Protein AF-A0A6J7L650-F1 (afdb_monomer)

pLDDT: mean 92.61, std 5.31, range [67.44, 98.19]

Sequence (122 aa):
MVFGYRLGMPLARTVGVSGALPRRAFEMAGSAPGTVLVSSPTRPALPTALQAGDLVFFDASTTDGTQIDHTGIYLGSDSSGRARFISSRQTADGPTLGDVGGASVITGTGYWATAFRAVRRL

Foldseek 3Di:
DVVCVVVVADDDCDAPDPSHAYPFQLCNQPGHDADWQFFALWQDDDRPPDDFQKKWWFPQDPPPPSGTGFIWTWHAADPVRFTFTWGADPQVNGIDRDQRVHHRGLDDDIRNVGGTGTIGDD

Secondary structure (DSSP, 8-state):
-HHHHHTTPPEESSTT-TTPEESSHHHHHHHSSSEEEEE-SS-PPPPTT--TT-EEEE---SSS-SS--EEEEEEEE-TT--EEEEEEEGGGTEEE-SSTTS-SBSSSSSHHHHHEEEEEE-

Structure (mmCIF, N/CA/C/O backbone):
data_AF-A0A6J7L650-F1
#
_entry.id   AF-A0A6J7L650-F1
#
loop_
_atom_site.group_PDB
_atom_site.id
_atom_site.type_symbol
_atom_site.label_atom_id
_atom_site.label_alt_id
_atom_site.label_comp_id
_atom_site.label_asym_id
_atom_site.label_entity_id
_atom_site.label_seq_id
_atom_site.pdbx_PDB_ins_code
_atom_site.Cartn_x
_atom_site.Cartn_y
_atom_site.Cartn_z
_atom_site.occupancy
_atom_site.B_iso_or_equiv
_atom_site.auth_seq_id
_atom_site.auth_comp_id
_atom_site.auth_asym_id
_atom_site.auth_atom_id
_atom_site.pdbx_PDB_model_num
ATOM 1 N N . MET A 1 1 ? 9.769 -9.902 -3.104 1.00 67.44 1 MET A N 1
ATOM 2 C CA . MET A 1 1 ? 8.352 -9.660 -3.455 1.00 67.44 1 MET A CA 1
ATOM 3 C C . MET A 1 1 ? 7.768 -10.945 -4.019 1.00 67.44 1 MET A C 1
ATOM 5 O O . MET A 1 1 ? 8.241 -11.399 -5.052 1.00 67.44 1 MET A O 1
ATOM 9 N N . VAL A 1 2 ? 6.798 -11.555 -3.329 1.00 72.44 2 VAL A N 1
ATOM 10 C CA . VAL A 1 2 ? 6.228 -12.864 -3.713 1.00 72.44 2 VAL A CA 1
ATOM 11 C C . VAL A 1 2 ? 5.377 -12.766 -4.984 1.00 72.44 2 VAL A C 1
ATOM 13 O O . VAL A 1 2 ? 5.503 -13.620 -5.855 1.00 72.44 2 VAL A O 1
ATOM 16 N N . PHE A 1 3 ? 4.571 -11.708 -5.132 1.00 70.56 3 PHE A N 1
ATOM 17 C CA . PHE A 1 3 ? 3.716 -11.520 -6.312 1.00 70.56 3 PHE A CA 1
ATOM 18 C C . PHE A 1 3 ? 4.516 -11.345 -7.603 1.00 70.56 3 PHE A C 1
ATOM 20 O O . PHE A 1 3 ? 4.213 -12.007 -8.586 1.00 70.56 3 PHE A O 1
ATOM 27 N N . GLY A 1 4 ? 5.601 -10.565 -7.579 1.00 77.12 4 GLY A N 1
ATOM 28 C CA . GLY A 1 4 ? 6.497 -10.456 -8.732 1.00 77.12 4 GLY A CA 1
ATOM 29 C C . GLY A 1 4 ? 7.054 -11.799 -9.190 1.00 77.12 4 GLY A C 1
ATOM 30 O O . GLY A 1 4 ? 6.936 -12.154 -10.356 1.00 77.12 4 GLY A O 1
ATOM 31 N N . TYR A 1 5 ? 7.558 -12.591 -8.242 1.00 82.69 5 TYR A N 1
ATOM 32 C CA . TYR A 1 5 ? 8.059 -13.935 -8.522 1.00 82.69 5 TYR A CA 1
ATOM 33 C C . TYR A 1 5 ? 6.974 -14.857 -9.103 1.00 82.69 5 TYR A C 1
ATOM 35 O O . TYR A 1 5 ? 7.218 -15.551 -10.086 1.00 82.69 5 TYR A O 1
ATOM 43 N N . ARG A 1 6 ? 5.760 -14.836 -8.535 1.00 85.25 6 ARG A N 1
ATOM 44 C CA . ARG A 1 6 ? 4.620 -15.637 -9.018 1.00 85.25 6 ARG A CA 1
ATOM 45 C C . ARG A 1 6 ? 4.128 -15.214 -10.406 1.00 85.25 6 ARG A C 1
ATOM 47 O O . ARG A 1 6 ? 3.616 -16.062 -11.124 1.00 85.25 6 ARG A O 1
ATOM 54 N N . LEU A 1 7 ? 4.306 -13.947 -10.776 1.00 85.62 7 LEU A N 1
ATOM 55 C CA . LEU A 1 7 ? 3.963 -13.393 -12.090 1.00 85.62 7 LEU A CA 1
ATOM 56 C C . LEU A 1 7 ? 5.113 -13.499 -13.111 1.00 85.62 7 LEU A C 1
ATOM 58 O O . LEU A 1 7 ? 5.001 -12.968 -14.210 1.00 85.62 7 LEU A O 1
ATOM 62 N N . GLY A 1 8 ? 6.230 -14.153 -12.766 1.00 89.88 8 GLY A N 1
ATOM 63 C CA . GLY A 1 8 ? 7.390 -14.275 -13.657 1.00 89.88 8 GLY A CA 1
ATOM 64 C C . GLY A 1 8 ? 8.161 -12.967 -13.868 1.00 89.88 8 GLY A C 1
ATOM 65 O O . GLY A 1 8 ? 8.981 -12.881 -14.778 1.00 89.88 8 GLY A O 1
ATOM 66 N N . MET A 1 9 ? 7.926 -11.953 -13.030 1.00 90.12 9 MET A N 1
ATOM 67 C CA . MET A 1 9 ? 8.621 -10.672 -13.105 1.00 90.12 9 MET A CA 1
ATOM 68 C C . MET A 1 9 ? 9.948 -10.732 -12.336 1.00 90.12 9 MET A C 1
ATOM 70 O O . MET A 1 9 ? 9.938 -10.904 -11.107 1.00 90.12 9 MET A O 1
ATOM 74 N N . PRO A 1 10 ? 11.102 -10.567 -13.007 1.00 92.56 10 PRO A N 1
ATOM 75 C CA . PRO A 1 10 ? 12.386 -10.473 -12.324 1.00 92.56 10 PRO A CA 1
ATOM 76 C C . PRO A 1 10 ? 12.443 -9.234 -11.422 1.00 92.56 10 PRO A C 1
ATOM 78 O O . PRO A 1 10 ? 11.715 -8.263 -11.612 1.00 92.56 10 PRO A O 1
ATOM 81 N N . LEU A 1 11 ? 13.335 -9.246 -10.430 1.00 91.81 11 LEU A N 1
ATOM 82 C CA . LEU A 1 11 ? 13.618 -8.059 -9.620 1.00 91.81 11 LEU A CA 1
ATOM 83 C C . LEU A 1 11 ? 14.806 -7.299 -10.205 1.00 91.81 11 LEU A C 1
ATOM 85 O O . LEU A 1 11 ? 15.836 -7.903 -10.500 1.00 91.81 11 LEU A O 1
ATOM 89 N N . ALA A 1 12 ? 14.699 -5.976 -10.281 1.00 92.56 12 ALA A N 1
ATOM 90 C CA . ALA A 1 12 ? 15.771 -5.098 -10.730 1.00 92.56 12 ALA A CA 1
ATOM 91 C C . ALA A 1 12 ? 16.143 -4.075 -9.651 1.00 92.56 12 ALA A C 1
ATOM 93 O O . ALA A 1 12 ? 15.288 -3.511 -8.967 1.00 92.56 12 ALA A O 1
ATOM 94 N N . ARG A 1 13 ? 17.448 -3.826 -9.493 1.00 89.06 13 ARG A N 1
ATOM 95 C CA . ARG A 1 13 ? 17.963 -2.771 -8.602 1.00 89.06 13 ARG A CA 1
ATOM 96 C C . ARG A 1 13 ? 17.774 -1.371 -9.198 1.00 89.06 13 ARG A C 1
ATOM 98 O O . ARG A 1 13 ? 17.733 -0.403 -8.449 1.00 89.06 13 ARG A O 1
ATOM 105 N N . THR A 1 14 ? 17.694 -1.280 -10.520 1.00 87.56 14 THR A N 1
ATOM 106 C CA . THR A 1 14 ? 17.525 -0.042 -11.283 1.00 87.56 14 THR A CA 1
ATOM 107 C C . THR A 1 14 ? 16.167 -0.039 -11.976 1.00 87.56 14 THR A C 1
ATOM 109 O O . THR A 1 14 ? 15.696 -1.082 -12.431 1.00 87.56 14 THR A O 1
ATOM 112 N N . VAL A 1 15 ? 15.548 1.135 -12.084 1.00 91.00 15 VAL A N 1
ATOM 113 C CA . VAL A 1 15 ? 14.339 1.335 -12.898 1.00 91.00 15 VAL A CA 1
ATOM 114 C C . VAL A 1 15 ? 14.622 1.145 -14.392 1.00 91.00 15 VAL A C 1
ATOM 116 O O . VAL A 1 15 ? 15.765 1.248 -14.834 1.00 91.00 15 VAL A O 1
ATOM 119 N N . GLY A 1 16 ? 13.574 0.875 -15.174 1.00 87.12 16 GLY A N 1
ATOM 120 C CA . GLY A 1 16 ? 13.650 0.801 -16.640 1.00 87.12 16 GLY A CA 1
ATOM 121 C C . GLY A 1 16 ? 14.083 -0.552 -17.210 1.00 87.12 16 GLY A C 1
ATOM 122 O O . GLY A 1 16 ? 14.145 -0.706 -18.427 1.00 87.12 16 GLY A O 1
ATOM 123 N N . VAL A 1 17 ? 14.345 -1.554 -16.366 1.00 90.94 17 VAL A N 1
ATOM 124 C CA . VAL A 1 17 ? 14.573 -2.927 -16.835 1.00 90.94 17 VAL A CA 1
ATOM 125 C C . VAL A 1 17 ? 13.233 -3.527 -17.266 1.00 90.94 17 VAL A C 1
ATOM 127 O O . VAL A 1 17 ? 12.317 -3.665 -16.455 1.00 90.94 17 VAL A O 1
ATOM 130 N N . SER A 1 18 ? 13.117 -3.863 -18.553 1.00 89.00 18 SER A N 1
ATOM 131 C CA . SER A 1 18 ? 11.873 -4.358 -19.152 1.00 89.00 18 SER A CA 1
ATOM 132 C C . SER A 1 18 ? 11.322 -5.578 -18.408 1.00 89.00 18 SER A C 1
ATOM 134 O O . SER A 1 18 ? 12.050 -6.535 -18.143 1.00 89.00 18 SER A O 1
ATOM 136 N N . GLY A 1 19 ? 10.037 -5.522 -18.046 1.00 88.06 19 GLY A N 1
ATOM 137 C CA . GLY A 1 19 ? 9.332 -6.588 -17.327 1.00 88.06 19 GLY A CA 1
ATOM 138 C C . GLY A 1 19 ? 9.768 -6.804 -15.873 1.00 88.06 19 GLY A C 1
ATOM 139 O O . GLY A 1 19 ? 9.222 -7.683 -15.210 1.00 88.06 19 GLY A O 1
ATOM 140 N N . ALA A 1 20 ? 10.724 -6.026 -15.355 1.00 92.62 20 ALA A N 1
ATOM 141 C CA . ALA A 1 20 ? 11.243 -6.201 -14.007 1.00 92.62 20 ALA A CA 1
ATOM 142 C C . ALA A 1 20 ? 10.574 -5.272 -12.991 1.00 92.62 20 ALA A C 1
ATOM 144 O O . ALA A 1 20 ? 10.277 -4.108 -13.259 1.00 92.62 20 ALA A O 1
ATOM 145 N N . LEU A 1 21 ? 10.415 -5.779 -11.775 1.00 93.31 21 LEU A N 1
ATOM 146 C CA . LEU A 1 21 ? 9.965 -5.019 -10.620 1.00 93.31 21 LEU A CA 1
ATOM 147 C C . LEU A 1 21 ? 11.148 -4.318 -9.941 1.00 93.31 21 LEU A C 1
ATOM 149 O O . LEU A 1 21 ? 12.100 -4.995 -9.527 1.00 93.31 21 LEU A O 1
ATOM 153 N N . PRO A 1 22 ? 11.087 -2.988 -9.750 1.00 94.12 22 PRO A N 1
ATOM 154 C CA . PRO A 1 22 ? 12.028 -2.287 -8.889 1.00 94.12 22 PRO A CA 1
ATOM 155 C C . PRO A 1 22 ? 11.998 -2.825 -7.454 1.00 94.12 22 PRO A C 1
ATOM 157 O O . PRO A 1 22 ? 10.995 -3.372 -6.996 1.00 94.12 22 PRO A O 1
ATOM 160 N N . ARG A 1 23 ? 13.099 -2.661 -6.714 1.00 92.06 23 ARG A N 1
ATOM 161 C CA . ARG A 1 23 ? 13.195 -3.152 -5.326 1.00 92.06 23 ARG A CA 1
ATOM 162 C C . ARG A 1 23 ? 12.733 -2.155 -4.263 1.00 92.06 23 ARG A C 1
ATOM 164 O O . ARG A 1 23 ? 12.503 -2.577 -3.133 1.00 92.06 23 ARG A O 1
ATOM 171 N N . ARG A 1 24 ? 12.639 -0.863 -4.588 1.00 93.31 24 ARG A N 1
ATOM 172 C CA . ARG A 1 24 ? 12.315 0.216 -3.637 1.00 93.31 24 ARG A CA 1
ATOM 173 C C . ARG A 1 24 ? 10.862 0.661 -3.790 1.00 93.31 24 ARG A C 1
ATOM 175 O O . ARG A 1 24 ? 10.357 0.693 -4.908 1.00 93.31 24 ARG A O 1
ATOM 182 N N . ALA A 1 25 ? 10.198 1.008 -2.686 1.00 94.75 25 ALA A N 1
ATOM 183 C CA . ALA A 1 25 ? 8.766 1.322 -2.676 1.00 94.75 25 ALA A CA 1
ATOM 184 C C . ALA A 1 25 ? 8.405 2.492 -3.606 1.00 94.75 25 ALA A C 1
ATOM 186 O O . ALA A 1 25 ? 7.543 2.329 -4.469 1.00 94.75 25 ALA A O 1
ATOM 187 N N . PHE A 1 26 ? 9.119 3.619 -3.519 1.00 95.12 26 PHE A N 1
ATOM 188 C CA . PHE A 1 26 ? 8.907 4.752 -4.425 1.00 95.12 26 PHE A CA 1
ATOM 189 C C . PHE A 1 26 ? 9.153 4.409 -5.903 1.00 95.12 26 PHE A C 1
ATOM 191 O O . PHE A 1 26 ? 8.418 4.875 -6.772 1.00 95.12 26 PHE A O 1
ATOM 198 N N . GLU A 1 27 ? 10.143 3.564 -6.212 1.00 95.81 27 GLU A N 1
ATOM 199 C CA . GLU A 1 27 ? 10.398 3.133 -7.592 1.00 95.81 27 GLU A CA 1
ATOM 200 C C . GLU A 1 27 ? 9.325 2.174 -8.100 1.00 95.81 27 GLU A C 1
ATOM 202 O O . GLU A 1 27 ? 8.956 2.235 -9.268 1.00 95.81 27 GLU A O 1
ATOM 207 N N . MET A 1 28 ? 8.806 1.295 -7.240 1.00 95.06 28 MET A N 1
ATOM 208 C CA . MET A 1 28 ? 7.682 0.431 -7.593 1.00 95.06 28 MET A CA 1
ATOM 209 C C . MET A 1 28 ? 6.430 1.262 -7.883 1.00 95.06 28 MET A C 1
ATOM 211 O O . MET A 1 28 ? 5.759 1.017 -8.883 1.00 95.06 28 MET A O 1
ATOM 215 N N . ALA A 1 29 ? 6.149 2.272 -7.056 1.00 95.94 29 ALA A N 1
ATOM 216 C CA . ALA A 1 29 ? 5.027 3.179 -7.270 1.00 95.94 29 ALA A CA 1
ATOM 217 C C . ALA A 1 29 ? 5.150 3.929 -8.611 1.00 95.94 29 ALA A C 1
ATOM 219 O O . ALA A 1 29 ? 4.195 3.950 -9.392 1.00 95.94 29 ALA A O 1
ATOM 220 N N . GLY A 1 30 ? 6.329 4.492 -8.902 1.00 94.50 30 GLY A N 1
ATOM 221 C CA . GLY A 1 30 ? 6.559 5.322 -10.089 1.00 94.50 30 GLY A CA 1
ATOM 222 C C . GLY A 1 30 ? 6.789 4.552 -11.393 1.00 94.50 30 GLY A C 1
ATOM 223 O O . GLY A 1 30 ? 6.309 4.974 -12.441 1.00 94.50 30 GLY A O 1
ATOM 224 N N . SER A 1 31 ? 7.483 3.412 -11.342 1.00 94.31 31 SER A N 1
ATOM 225 C CA . SER A 1 31 ? 8.141 2.843 -12.531 1.00 94.31 31 SER A CA 1
ATOM 226 C C . SER A 1 31 ? 7.987 1.332 -12.707 1.00 94.31 31 SER A C 1
ATOM 228 O O . SER A 1 31 ? 8.584 0.781 -13.631 1.00 94.31 31 SER A O 1
ATOM 230 N N . ALA A 1 32 ? 7.232 0.629 -11.855 1.00 93.19 32 ALA A N 1
ATOM 231 C CA . ALA A 1 32 ? 6.982 -0.800 -12.074 1.00 93.19 32 ALA A CA 1
ATOM 232 C C . ALA A 1 32 ? 6.200 -1.069 -13.390 1.00 93.19 32 ALA A C 1
ATOM 234 O O . ALA A 1 32 ? 5.664 -0.148 -14.015 1.00 93.19 32 ALA A O 1
ATOM 235 N N . PRO A 1 33 ? 6.066 -2.330 -13.823 1.00 92.62 33 PRO A N 1
ATOM 236 C CA . PRO A 1 33 ? 5.076 -2.739 -14.824 1.00 92.62 33 PRO A CA 1
ATOM 237 C C . PRO A 1 33 ? 3.642 -2.697 -14.276 1.00 92.62 33 PRO A C 1
ATOM 239 O O . PRO A 1 33 ? 3.445 -2.774 -13.062 1.00 92.62 33 PRO A O 1
ATOM 242 N N . GLY A 1 34 ? 2.651 -2.535 -15.155 1.00 92.62 34 GLY A N 1
ATOM 243 C CA . GLY A 1 34 ? 1.228 -2.522 -14.793 1.00 92.62 34 GLY A CA 1
ATOM 244 C C . GLY A 1 34 ? 0.578 -1.131 -14.819 1.00 92.62 34 GLY A C 1
ATOM 245 O O . GLY A 1 34 ? 1.062 -0.221 -15.490 1.00 92.62 34 GLY A O 1
ATOM 246 N N . THR A 1 35 ? -0.548 -0.964 -14.121 1.00 95.38 35 THR A N 1
ATOM 247 C CA . THR A 1 35 ? -1.399 0.242 -14.159 1.00 95.38 35 THR A CA 1
ATOM 248 C C . THR A 1 35 ? -1.446 0.953 -12.810 1.00 95.38 35 THR A C 1
ATOM 250 O O . THR A 1 35 ? -1.694 0.335 -11.776 1.00 95.38 35 THR A O 1
ATOM 253 N N . VAL A 1 36 ? -1.257 2.274 -12.816 1.00 97.31 36 VAL A N 1
ATOM 254 C CA . VAL A 1 36 ? -1.485 3.131 -11.642 1.00 97.31 36 VAL A CA 1
ATOM 255 C C . VAL A 1 36 ? -2.984 3.411 -11.523 1.00 97.31 36 VAL A C 1
ATOM 257 O O . VAL A 1 36 ? -3.574 3.969 -12.442 1.00 97.31 36 VAL A O 1
ATOM 260 N N . LEU A 1 37 ? -3.599 3.030 -10.399 1.00 97.56 37 LEU A N 1
ATOM 261 C CA . LEU A 1 37 ? -5.026 3.285 -10.146 1.00 97.56 37 LEU A CA 1
ATOM 262 C C . LEU A 1 37 ? -5.251 4.634 -9.460 1.00 97.56 37 LEU A C 1
ATOM 264 O O . LEU A 1 37 ? -6.246 5.304 -9.716 1.00 97.56 37 LEU A O 1
ATOM 268 N N . VAL A 1 38 ? -4.325 5.031 -8.584 1.00 97.38 38 VAL A N 1
ATOM 269 C CA . VAL A 1 38 ? -4.285 6.365 -7.978 1.00 97.38 38 VAL A CA 1
ATOM 270 C C . VAL A 1 38 ? -2.871 6.678 -7.503 1.00 97.38 38 VAL A C 1
ATOM 272 O O . VAL A 1 38 ? -2.140 5.778 -7.092 1.00 97.38 38 VAL A O 1
ATOM 275 N N . SER A 1 39 ? -2.481 7.948 -7.548 1.00 96.94 39 SER A N 1
ATOM 276 C CA . SER A 1 39 ? -1.230 8.447 -6.979 1.00 96.94 39 SER A CA 1
ATOM 277 C C . SER A 1 39 ? -1.411 9.911 -6.596 1.00 96.94 39 SER A C 1
ATOM 279 O O . SER A 1 39 ? -1.964 10.687 -7.374 1.00 96.94 39 SER A O 1
ATOM 281 N N . SER A 1 40 ? -1.006 10.276 -5.384 1.00 95.56 40 SER A N 1
ATOM 282 C CA . SER A 1 40 ? -1.153 11.631 -4.860 1.00 95.56 40 SER A CA 1
ATOM 283 C C . SER A 1 40 ? -0.094 11.908 -3.786 1.00 95.56 40 SER A C 1
ATOM 285 O O . SER A 1 40 ? 0.251 10.995 -3.031 1.00 95.56 40 SER A O 1
ATOM 287 N N . PRO A 1 41 ? 0.421 13.151 -3.684 1.00 91.81 41 PRO A N 1
ATOM 288 C CA . PRO A 1 41 ? 1.349 13.545 -2.619 1.00 91.81 41 PRO A CA 1
ATOM 289 C C . PRO A 1 41 ? 0.682 13.579 -1.236 1.00 91.81 41 PRO A C 1
ATOM 291 O O . PRO A 1 41 ? 1.355 13.486 -0.217 1.00 91.81 41 PRO A O 1
ATOM 294 N N . THR A 1 42 ? -0.644 13.698 -1.186 1.00 93.06 42 THR A N 1
ATOM 295 C CA . THR A 1 42 ? -1.457 13.580 0.031 1.00 93.06 42 THR A CA 1
ATOM 296 C C . THR A 1 42 ? -2.365 12.360 -0.066 1.00 93.06 42 THR A C 1
ATOM 298 O O . THR A 1 42 ? -2.465 11.745 -1.128 1.00 93.06 42 THR A O 1
ATOM 301 N N . ARG A 1 43 ? -3.062 12.005 1.020 1.00 94.81 43 ARG A N 1
ATOM 302 C CA . ARG A 1 43 ? -3.995 10.873 1.015 1.00 94.81 43 ARG A CA 1
ATOM 303 C C . ARG A 1 43 ? -5.069 11.021 -0.077 1.00 94.81 43 ARG A C 1
ATOM 305 O O . ARG A 1 43 ? -5.927 11.896 0.065 1.00 94.81 43 ARG A O 1
ATOM 312 N N . PRO A 1 44 ? -5.085 10.154 -1.108 1.00 95.69 44 PRO A N 1
ATOM 313 C CA . PRO A 1 44 ? -6.118 10.209 -2.130 1.00 95.69 44 PRO A CA 1
ATOM 314 C C . PRO A 1 44 ? -7.431 9.579 -1.650 1.00 95.69 44 PRO A C 1
ATOM 316 O O . PRO A 1 44 ? -7.469 8.823 -0.674 1.00 95.69 44 PRO A O 1
ATOM 319 N N . ALA A 1 45 ? -8.513 9.845 -2.384 1.00 94.19 45 ALA A N 1
ATOM 320 C CA . ALA A 1 45 ? -9.720 9.033 -2.292 1.00 94.19 45 ALA A CA 1
ATOM 321 C C . ALA A 1 45 ? -9.430 7.588 -2.733 1.00 94.19 45 ALA A C 1
ATOM 323 O O . ALA A 1 45 ? -8.562 7.333 -3.572 1.00 94.19 45 ALA A O 1
ATOM 324 N N . LEU A 1 46 ? -10.174 6.638 -2.170 1.00 92.25 46 LEU A N 1
ATOM 325 C CA . LEU A 1 46 ? -10.047 5.234 -2.538 1.00 92.25 46 LEU A CA 1
ATOM 326 C C . LEU A 1 46 ? -10.575 4.984 -3.957 1.00 92.25 46 LEU A C 1
ATOM 328 O O . LEU A 1 46 ? -11.709 5.371 -4.246 1.00 92.25 46 LEU A O 1
ATOM 332 N N . PRO A 1 47 ? -9.802 4.310 -4.830 1.00 92.44 47 PRO A N 1
ATOM 333 C CA . PRO A 1 47 ? -10.289 3.908 -6.142 1.00 92.44 47 PRO A CA 1
ATOM 334 C C . PRO A 1 47 ? -11.459 2.936 -6.005 1.00 92.44 47 PRO A C 1
ATOM 336 O O . PRO A 1 47 ? -11.383 1.968 -5.251 1.00 92.44 47 PRO A O 1
ATOM 339 N N . THR A 1 48 ? -12.512 3.132 -6.795 1.00 90.50 48 THR A N 1
ATOM 340 C CA . THR A 1 48 ? -13.652 2.200 -6.847 1.00 90.50 48 THR A CA 1
ATOM 341 C C . THR A 1 48 ? -13.280 0.848 -7.462 1.00 90.50 48 THR A C 1
ATOM 343 O O . THR A 1 48 ? -13.952 -0.147 -7.215 1.00 90.50 48 THR A O 1
ATOM 346 N N . ALA A 1 49 ? -12.195 0.796 -8.239 1.00 92.56 49 ALA A N 1
ATOM 347 C CA . ALA A 1 49 ? -11.718 -0.390 -8.948 1.00 92.56 49 ALA A CA 1
ATOM 348 C C . ALA A 1 49 ? -10.659 -1.206 -8.177 1.00 92.56 49 ALA A C 1
ATOM 350 O O . ALA A 1 49 ? -9.941 -1.997 -8.794 1.00 92.56 49 ALA A O 1
ATOM 351 N N . LEU A 1 50 ? -10.514 -0.995 -6.864 1.00 95.94 50 LEU A N 1
ATOM 352 C CA . LEU A 1 50 ? -9.518 -1.684 -6.041 1.00 95.94 50 LEU A CA 1
ATOM 353 C C . LEU A 1 50 ? -9.805 -3.198 -5.963 1.00 95.94 50 LEU A C 1
ATOM 355 O O . LEU A 1 50 ? -10.940 -3.606 -5.726 1.00 95.94 50 LEU A O 1
ATOM 359 N N . GLN A 1 51 ? -8.783 -4.033 -6.155 1.00 95.94 51 GLN A N 1
ATOM 360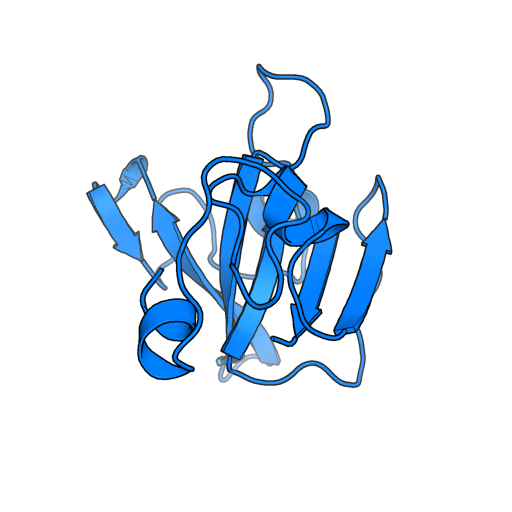 C CA . GLN A 1 51 ? -8.886 -5.497 -6.161 1.00 95.94 51 GLN A CA 1
ATOM 361 C C . GLN A 1 51 ? -7.818 -6.132 -5.278 1.00 95.94 51 GLN A C 1
ATOM 363 O O . GLN A 1 51 ? -6.693 -5.638 -5.187 1.00 95.94 51 GLN A O 1
ATOM 368 N N . ALA A 1 52 ? -8.162 -7.249 -4.632 1.00 95.94 52 ALA A N 1
ATOM 369 C CA . ALA A 1 52 ? -7.196 -8.018 -3.858 1.00 95.94 52 ALA A CA 1
ATOM 370 C C . ALA A 1 52 ? -5.980 -8.379 -4.730 1.00 95.94 52 ALA A C 1
ATOM 372 O O . ALA A 1 52 ? -6.136 -8.853 -5.854 1.00 95.94 52 ALA A O 1
ATOM 373 N N . GLY A 1 53 ? -4.776 -8.139 -4.211 1.00 94.94 53 GLY A N 1
ATOM 374 C CA . GLY A 1 53 ? -3.525 -8.258 -4.966 1.00 94.94 53 GLY A CA 1
ATOM 375 C C . GLY A 1 53 ? -2.947 -6.926 -5.450 1.00 94.94 53 GLY A C 1
ATOM 376 O O . GLY A 1 53 ? -1.752 -6.876 -5.741 1.00 94.94 53 GLY A O 1
ATOM 377 N N . ASP A 1 54 ? -3.734 -5.843 -5.470 1.00 96.75 54 ASP A N 1
ATOM 378 C CA . ASP 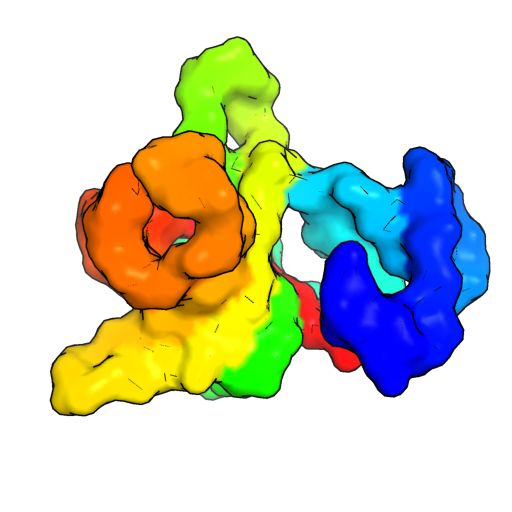A 1 54 ? -3.216 -4.510 -5.784 1.00 96.75 54 ASP A CA 1
ATOM 379 C C . ASP A 1 54 ? -2.139 -4.094 -4.777 1.00 96.75 54 ASP A C 1
ATOM 381 O O . ASP A 1 54 ? -2.286 -4.268 -3.561 1.00 96.75 54 ASP A O 1
ATOM 385 N N . LEU A 1 55 ? -1.056 -3.507 -5.282 1.00 96.94 55 LEU A N 1
ATOM 386 C CA . LEU A 1 55 ? -0.037 -2.909 -4.437 1.00 96.94 55 LEU A CA 1
ATOM 387 C C . LEU A 1 55 ? -0.536 -1.567 -3.913 1.00 96.94 55 LEU A C 1
ATOM 389 O O . LEU A 1 55 ? -0.995 -0.720 -4.679 1.00 96.94 55 LEU A O 1
ATOM 393 N N . VAL A 1 56 ? -0.390 -1.365 -2.609 1.00 97.88 56 VAL A N 1
ATOM 394 C CA . VAL A 1 56 ? -0.657 -0.100 -1.919 1.00 97.88 56 VAL A CA 1
ATOM 395 C C . VAL A 1 56 ? 0.658 0.493 -1.431 1.00 97.88 56 VAL A C 1
ATOM 397 O O . VAL A 1 56 ? 1.569 -0.240 -1.033 1.00 97.88 56 VAL A O 1
ATOM 400 N N . PHE A 1 57 ? 0.767 1.816 -1.476 1.00 98.00 57 PHE A N 1
ATOM 401 C CA . PHE A 1 57 ? 2.000 2.537 -1.174 1.00 98.00 57 PHE A CA 1
ATOM 402 C C . PHE A 1 57 ? 1.769 3.629 -0.145 1.00 98.00 57 PHE A C 1
ATOM 404 O O . PHE A 1 57 ? 0.735 4.311 -0.169 1.00 98.00 57 PHE A O 1
ATOM 411 N N . PHE A 1 58 ? 2.758 3.795 0.729 1.00 97.81 58 PHE A N 1
ATOM 412 C CA . PHE A 1 58 ? 2.688 4.696 1.863 1.00 97.81 58 PHE A CA 1
ATOM 413 C C . PHE A 1 58 ? 3.968 5.512 2.004 1.00 97.81 58 PHE A C 1
ATOM 415 O O . PHE A 1 58 ? 5.063 5.032 1.720 1.00 97.81 58 PHE A O 1
ATOM 422 N N . ASP A 1 59 ? 3.771 6.734 2.465 1.00 96.88 59 ASP A N 1
ATOM 423 C CA . ASP A 1 59 ? 4.767 7.642 3.023 1.00 96.88 59 ASP A CA 1
ATOM 424 C C . ASP A 1 59 ? 4.530 7.602 4.537 1.00 96.88 59 ASP A C 1
ATOM 426 O O . ASP A 1 59 ? 3.626 8.264 5.060 1.00 96.88 59 ASP A O 1
ATOM 430 N N . ALA A 1 60 ? 5.165 6.620 5.177 1.00 93.12 60 ALA A N 1
ATOM 431 C CA . ALA A 1 60 ? 4.878 6.182 6.540 1.00 93.12 60 ALA A CA 1
ATOM 432 C C . ALA A 1 60 ? 5.969 6.632 7.516 1.00 93.12 60 ALA A C 1
ATOM 434 O O . ALA A 1 60 ? 5.692 6.878 8.695 1.00 93.12 60 ALA A O 1
ATOM 435 N N . SER A 1 61 ? 7.201 6.758 7.044 1.00 89.19 61 SER A N 1
ATOM 436 C CA . SER A 1 61 ? 8.281 7.339 7.813 1.00 89.19 61 SER A CA 1
ATOM 437 C C . SER A 1 61 ? 8.086 8.851 7.939 1.00 89.19 61 SER A C 1
ATOM 439 O O . SER A 1 61 ? 7.596 9.534 7.049 1.00 89.19 61 SER A O 1
ATOM 441 N N . THR A 1 62 ? 8.436 9.389 9.105 1.00 82.88 62 THR A N 1
ATOM 442 C CA . THR A 1 62 ? 8.429 10.836 9.359 1.00 82.88 62 THR A CA 1
ATOM 443 C C . THR A 1 62 ? 9.836 11.429 9.340 1.00 82.88 62 THR A C 1
ATOM 445 O O . THR A 1 62 ? 10.002 12.621 9.600 1.00 82.88 62 THR A O 1
ATOM 448 N N . THR A 1 63 ? 10.863 10.614 9.071 1.00 84.56 63 THR A N 1
ATOM 449 C CA . THR A 1 63 ? 12.279 10.985 9.224 1.00 84.56 63 THR A CA 1
ATOM 450 C C . THR A 1 63 ? 13.049 11.078 7.905 1.00 84.56 63 THR A C 1
ATOM 452 O O . THR A 1 63 ? 14.193 11.527 7.911 1.00 84.56 63 THR A O 1
ATOM 455 N N . ASP A 1 64 ? 12.443 10.708 6.777 1.00 82.94 64 AS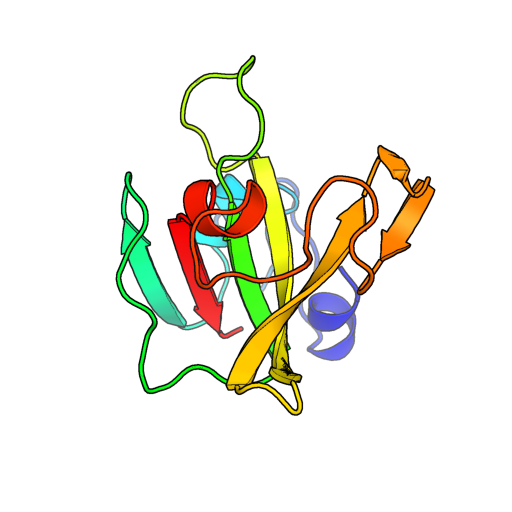P A N 1
ATOM 456 C CA . AS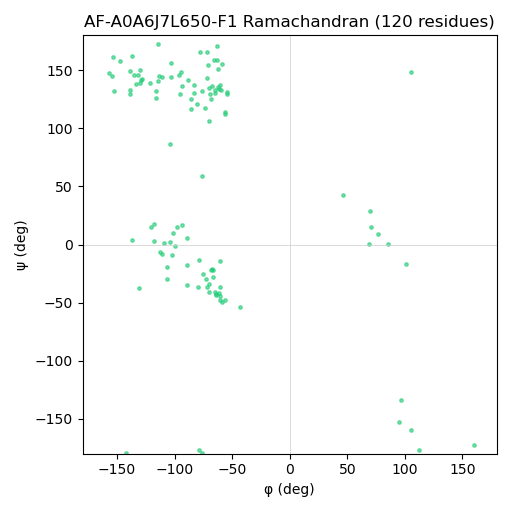P A 1 64 ? 13.051 10.658 5.435 1.00 82.94 64 ASP A CA 1
ATOM 457 C C . ASP A 1 64 ? 12.339 11.557 4.405 1.00 82.94 64 ASP A C 1
ATOM 459 O O . ASP A 1 64 ? 12.600 11.481 3.202 1.00 82.94 64 ASP A O 1
ATOM 463 N N . GLY A 1 65 ? 11.499 12.481 4.880 1.00 86.44 65 GLY A N 1
ATOM 464 C CA . GLY A 1 65 ? 10.810 13.464 4.049 1.00 86.44 65 GLY A CA 1
ATOM 465 C C . GLY A 1 65 ? 9.395 13.023 3.690 1.00 86.44 65 GLY A C 1
ATOM 466 O O . GLY A 1 65 ? 8.634 12.657 4.572 1.00 86.44 65 GLY A O 1
ATOM 467 N N . THR A 1 66 ? 9.025 13.160 2.415 1.00 86.69 66 THR A N 1
ATOM 468 C CA . THR A 1 66 ? 7.682 12.832 1.887 1.00 86.69 66 THR A CA 1
ATOM 469 C C . THR A 1 66 ? 7.725 11.714 0.841 1.00 86.69 66 THR A C 1
ATOM 471 O O . THR A 1 66 ? 6.839 11.586 -0.013 1.00 86.69 66 THR A O 1
ATOM 474 N N . GLN A 1 67 ? 8.825 10.961 0.811 1.00 92.88 67 GLN A N 1
ATOM 475 C CA . GLN A 1 67 ? 9.035 9.922 -0.182 1.00 92.88 67 GLN A CA 1
ATOM 476 C C . GLN A 1 67 ? 8.323 8.640 0.249 1.00 92.88 67 GLN A C 1
ATOM 478 O O . GLN A 1 67 ? 8.435 8.209 1.382 1.00 9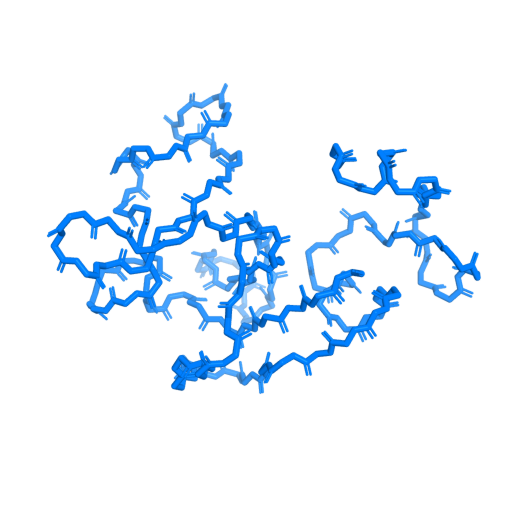2.88 67 GLN A O 1
ATOM 483 N N . ILE A 1 68 ? 7.653 7.975 -0.697 1.00 96.88 68 ILE A N 1
ATOM 484 C CA . ILE A 1 68 ? 7.079 6.644 -0.466 1.00 96.88 68 ILE A CA 1
ATOM 485 C C . ILE A 1 68 ? 8.177 5.669 -0.010 1.00 96.88 68 ILE A C 1
ATOM 487 O O . ILE A 1 68 ? 9.041 5.266 -0.797 1.00 96.88 68 ILE A O 1
ATOM 491 N N . ASP A 1 69 ? 8.085 5.234 1.238 1.00 95.62 69 ASP A N 1
ATOM 492 C CA . ASP A 1 69 ? 9.036 4.328 1.880 1.00 95.62 69 ASP A CA 1
ATOM 493 C C . ASP A 1 69 ? 8.479 2.908 2.063 1.00 95.62 69 ASP A C 1
ATOM 495 O O . ASP A 1 69 ? 9.249 1.946 2.149 1.00 95.62 69 ASP A O 1
ATOM 499 N N . HIS A 1 70 ? 7.152 2.739 2.014 1.00 96.31 70 HIS A N 1
ATOM 500 C CA . HIS A 1 70 ? 6.512 1.473 2.363 1.00 96.31 70 HIS A CA 1
ATOM 501 C C . HIS A 1 70 ? 5.524 0.976 1.313 1.00 96.31 70 HIS A C 1
ATOM 503 O O . HIS A 1 70 ? 4.861 1.740 0.607 1.00 96.31 70 HIS A O 1
ATOM 509 N N . THR A 1 71 ? 5.391 -0.348 1.229 1.00 96.62 71 THR A N 1
ATOM 510 C CA . THR A 1 71 ? 4.424 -1.006 0.349 1.00 96.62 71 THR A CA 1
ATOM 511 C C . THR A 1 71 ? 3.751 -2.194 1.031 1.00 96.62 71 THR A C 1
ATOM 513 O O . THR A 1 71 ? 4.332 -2.875 1.879 1.00 96.62 71 THR A O 1
ATOM 516 N N . GLY A 1 72 ? 2.510 -2.451 0.638 1.00 96.00 72 GLY A N 1
ATOM 517 C CA . GLY A 1 72 ? 1.734 -3.613 1.042 1.00 96.00 72 GLY A CA 1
ATOM 518 C C . GLY A 1 72 ? 0.879 -4.135 -0.105 1.00 96.00 72 GLY A C 1
ATOM 519 O O . GLY A 1 72 ? 0.892 -3.595 -1.210 1.00 96.00 72 GLY A O 1
ATOM 520 N N . ILE A 1 73 ? 0.122 -5.188 0.175 1.00 96.44 73 ILE A N 1
ATOM 521 C CA . ILE A 1 73 ? -0.820 -5.798 -0.764 1.00 96.44 73 ILE A CA 1
ATOM 522 C C . ILE A 1 73 ? -2.224 -5.641 -0.195 1.00 96.44 73 ILE A C 1
ATOM 524 O O . ILE A 1 73 ? -2.477 -6.038 0.944 1.00 96.44 73 ILE A O 1
ATOM 528 N N . TYR A 1 74 ? -3.133 -5.067 -0.976 1.00 97.25 74 TYR A N 1
ATOM 529 C CA . TYR A 1 74 ? -4.541 -4.978 -0.616 1.00 97.25 74 TYR A CA 1
ATOM 530 C C . TYR A 1 74 ? -5.181 -6.372 -0.600 1.00 97.25 74 TYR A C 1
ATOM 532 O O . TYR A 1 74 ? -4.948 -7.183 -1.496 1.00 97.25 74 TYR A O 1
ATOM 540 N N . LEU A 1 75 ? -5.986 -6.652 0.426 1.00 96.06 75 LEU A N 1
ATOM 541 C CA . LEU A 1 75 ? -6.617 -7.959 0.644 1.00 96.06 75 LEU A CA 1
ATOM 542 C C . LEU A 1 75 ? -8.138 -7.951 0.453 1.00 96.06 75 LEU A C 1
ATOM 544 O O . LEU A 1 75 ? -8.748 -9.015 0.462 1.00 96.06 75 LEU A O 1
ATOM 548 N N . GLY A 1 76 ? -8.751 -6.781 0.287 1.00 96.06 76 GLY A N 1
ATOM 549 C CA . GLY A 1 76 ? -10.205 -6.631 0.297 1.00 96.06 76 GLY A CA 1
ATOM 550 C C . GLY A 1 76 ? -10.703 -5.844 1.505 1.00 96.06 76 GLY A C 1
ATOM 551 O O . GLY A 1 76 ? -9.926 -5.329 2.315 1.00 96.06 76 GLY A O 1
ATOM 552 N N . SER A 1 77 ? -12.021 -5.727 1.612 1.00 95.44 77 SER A N 1
ATOM 553 C CA . SER A 1 77 ? -12.671 -5.144 2.783 1.00 95.44 77 SER A CA 1
ATOM 554 C C . SER A 1 77 ? -12.932 -6.212 3.840 1.00 95.44 77 SER A C 1
ATOM 556 O O . SER A 1 77 ? -13.294 -7.339 3.506 1.00 95.44 77 SER A O 1
ATOM 558 N N . ASP A 1 78 ? -12.758 -5.868 5.115 1.00 94.31 78 ASP A N 1
ATOM 559 C CA . ASP A 1 78 ? -13.177 -6.750 6.208 1.00 94.31 78 ASP A CA 1
ATOM 560 C C . ASP A 1 78 ? -14.698 -6.734 6.430 1.00 94.31 78 ASP A C 1
ATOM 562 O O . ASP A 1 78 ? -15.441 -6.030 5.745 1.00 94.31 78 ASP A O 1
ATOM 566 N N . SER A 1 79 ? -15.172 -7.495 7.421 1.00 95.06 79 SER A N 1
ATOM 567 C CA . SER A 1 79 ? -16.594 -7.578 7.788 1.00 95.06 79 SER A CA 1
ATOM 568 C C . SER A 1 79 ? -17.212 -6.243 8.221 1.00 95.06 79 SER A C 1
ATOM 570 O O . SER A 1 79 ? -18.430 -6.133 8.296 1.00 95.06 79 SER A O 1
ATOM 572 N N . SER A 1 80 ? -16.393 -5.229 8.514 1.00 94.12 80 SER A N 1
ATOM 573 C CA . SER A 1 80 ? -16.826 -3.865 8.832 1.00 94.12 80 SER A CA 1
ATOM 574 C C . SER A 1 80 ? -16.660 -2.908 7.644 1.00 94.12 80 SER A C 1
ATOM 576 O O . SER A 1 80 ? -16.772 -1.697 7.815 1.00 94.12 80 SER A O 1
ATOM 578 N N . GLY A 1 81 ? -16.357 -3.422 6.449 1.00 93.38 81 GLY A N 1
ATOM 579 C CA . GLY A 1 81 ? -16.181 -2.635 5.231 1.00 93.38 81 GLY A CA 1
ATOM 580 C C . GLY A 1 81 ? -14.852 -1.881 5.145 1.00 93.38 81 GLY A C 1
ATOM 581 O O . GLY A 1 81 ? -14.678 -1.063 4.243 1.00 93.38 81 GLY A O 1
ATOM 582 N N . ARG A 1 82 ? -13.897 -2.121 6.053 1.00 94.38 82 ARG A N 1
ATOM 583 C CA . ARG A 1 82 ? -12.619 -1.394 6.055 1.00 94.38 82 ARG A CA 1
ATOM 584 C C . ARG A 1 82 ? -11.651 -2.032 5.076 1.00 94.38 82 ARG A C 1
ATOM 586 O O . ARG A 1 82 ? -11.414 -3.235 5.143 1.00 94.38 82 ARG A O 1
ATOM 593 N N . ALA A 1 83 ? -11.045 -1.220 4.219 1.00 96.25 83 ALA A N 1
ATOM 594 C CA . ALA A 1 83 ? -10.092 -1.676 3.215 1.00 96.25 83 ALA A CA 1
ATOM 595 C C . ALA A 1 83 ? -8.778 -2.141 3.879 1.00 96.25 83 ALA A C 1
ATOM 597 O O . ALA A 1 83 ? -8.002 -1.310 4.358 1.00 96.25 83 ALA A O 1
ATOM 598 N N . ARG A 1 84 ? -8.547 -3.461 3.927 1.00 97.19 84 ARG A N 1
ATOM 599 C CA . ARG A 1 84 ? -7.423 -4.116 4.612 1.00 97.19 84 ARG A CA 1
ATOM 600 C C . ARG A 1 84 ? -6.247 -4.389 3.682 1.00 97.19 84 ARG A C 1
ATOM 602 O O . ARG A 1 84 ? -6.421 -4.687 2.503 1.00 97.19 84 ARG A O 1
ATOM 609 N N . PHE A 1 85 ? -5.041 -4.358 4.236 1.00 97.06 85 PHE A N 1
ATOM 610 C CA . PHE A 1 85 ? -3.822 -4.738 3.525 1.00 97.06 85 PHE A CA 1
ATOM 611 C C . PHE A 1 85 ? -2.902 -5.586 4.406 1.00 97.06 85 PHE A C 1
ATOM 613 O O . PHE A 1 85 ? -3.032 -5.595 5.627 1.00 97.06 85 PHE A O 1
ATOM 620 N N . ILE A 1 86 ? -1.961 -6.287 3.782 1.00 96.06 86 ILE A N 1
ATOM 621 C CA . ILE A 1 86 ? -0.850 -6.963 4.454 1.00 96.06 86 ILE A CA 1
ATOM 622 C C . ILE A 1 86 ? 0.465 -6.309 4.049 1.00 96.06 86 ILE A C 1
ATOM 624 O O . ILE A 1 86 ? 0.669 -5.960 2.885 1.00 96.06 86 ILE A O 1
ATOM 628 N N . SER A 1 87 ? 1.382 -6.159 4.997 1.00 94.88 87 SER A N 1
ATOM 629 C CA . SER A 1 87 ? 2.747 -5.715 4.715 1.00 94.88 87 SER A CA 1
ATOM 630 C C . SER A 1 87 ? 3.732 -6.355 5.682 1.00 94.88 87 SER A C 1
ATOM 632 O O . SER A 1 87 ? 3.359 -6.742 6.788 1.00 94.88 87 SER A O 1
ATOM 634 N N . SER A 1 88 ? 5.006 -6.423 5.296 1.00 92.31 88 SER A N 1
ATOM 635 C CA . SER A 1 88 ? 6.078 -6.688 6.262 1.00 92.31 88 SER A CA 1
ATOM 636 C C . SER A 1 88 ? 6.234 -5.470 7.162 1.00 92.31 88 SER A C 1
ATOM 638 O O . SER A 1 88 ? 6.214 -4.360 6.646 1.00 92.31 88 SER A O 1
ATOM 640 N N . ARG A 1 89 ? 6.357 -5.636 8.478 1.00 91.69 89 ARG A N 1
ATOM 641 C CA . ARG A 1 89 ? 6.479 -4.516 9.424 1.00 91.69 89 ARG A CA 1
ATOM 642 C C . ARG A 1 89 ? 7.657 -4.726 10.353 1.00 91.69 89 ARG A C 1
ATOM 644 O O . ARG A 1 89 ? 7.832 -5.824 10.868 1.00 91.69 89 ARG A O 1
ATOM 651 N N . GLN A 1 90 ? 8.399 -3.653 10.619 1.00 89.38 90 GLN A N 1
ATOM 652 C CA . GLN A 1 90 ? 9.492 -3.672 11.592 1.00 89.38 90 GLN A CA 1
ATOM 653 C C . GLN A 1 90 ? 8.984 -4.016 12.999 1.00 89.38 90 GLN A C 1
ATOM 655 O O . GLN A 1 90 ? 9.582 -4.829 13.689 1.00 89.38 90 GLN A O 1
ATOM 660 N N . THR A 1 91 ? 7.842 -3.455 13.405 1.00 90.75 91 THR A N 1
ATOM 661 C CA . THR A 1 91 ? 7.250 -3.667 14.738 1.00 90.75 91 THR A CA 1
ATOM 662 C C . THR A 1 91 ? 6.762 -5.091 14.992 1.00 90.75 91 THR A C 1
ATOM 664 O O . THR A 1 91 ? 6.603 -5.471 16.147 1.00 90.75 91 THR A O 1
ATOM 667 N N . ALA A 1 92 ? 6.491 -5.857 13.935 1.00 92.06 92 ALA A N 1
ATOM 668 C CA . ALA A 1 92 ? 6.020 -7.23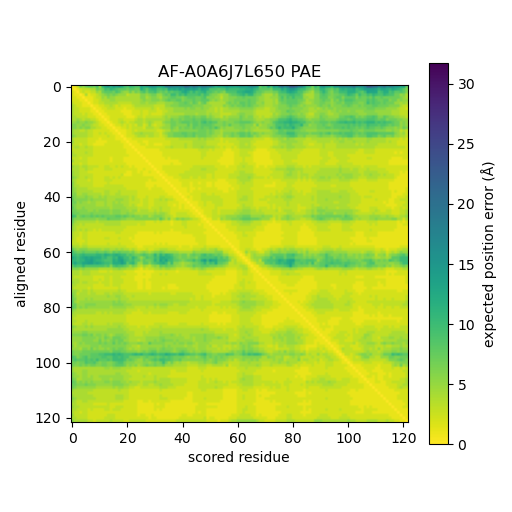5 14.026 1.00 92.06 92 ALA A CA 1
ATOM 669 C C . ALA A 1 92 ? 7.080 -8.260 13.588 1.00 92.06 92 ALA A C 1
ATOM 671 O O . ALA A 1 92 ? 6.776 -9.447 13.553 1.00 92.06 92 ALA A O 1
ATOM 672 N N . ASP A 1 93 ? 8.276 -7.795 13.211 1.00 91.62 93 ASP A N 1
ATOM 673 C CA . ASP A 1 93 ? 9.371 -8.599 12.653 1.00 91.62 93 ASP A CA 1
ATOM 674 C C . ASP A 1 93 ? 8.921 -9.580 11.551 1.00 91.62 93 ASP A C 1
ATOM 676 O O . ASP A 1 93 ? 9.285 -10.755 11.513 1.00 91.62 93 ASP A O 1
ATOM 680 N N . GLY A 1 94 ? 8.047 -9.113 10.653 1.00 90.94 94 GLY A N 1
ATOM 681 C CA . GLY A 1 94 ? 7.491 -9.983 9.622 1.00 90.94 94 GLY A CA 1
ATOM 682 C C . GLY A 1 94 ? 6.198 -9.496 8.971 1.00 90.94 94 GLY A C 1
ATOM 683 O O . GLY A 1 94 ? 5.761 -8.360 9.193 1.00 90.94 94 GLY A O 1
ATOM 684 N N . PRO A 1 95 ? 5.578 -10.342 8.123 1.00 90.81 95 PRO A N 1
ATOM 685 C CA . PRO A 1 95 ? 4.302 -10.039 7.489 1.00 90.81 95 PRO A CA 1
ATOM 686 C C . PRO A 1 95 ? 3.188 -9.937 8.533 1.00 90.81 95 PRO A C 1
ATOM 688 O O . PRO A 1 95 ? 3.010 -10.818 9.367 1.00 90.81 95 PRO A O 1
ATOM 691 N N . THR A 1 96 ? 2.408 -8.862 8.470 1.00 92.31 96 THR A N 1
ATOM 692 C CA . THR A 1 96 ? 1.299 -8.607 9.391 1.00 92.31 96 THR A CA 1
ATOM 693 C C . THR A 1 96 ? 0.097 -8.054 8.643 1.00 92.31 96 THR A C 1
ATOM 695 O O . THR A 1 96 ? 0.206 -7.093 7.881 1.00 92.31 96 THR A O 1
ATOM 698 N N . LEU A 1 97 ? -1.053 -8.679 8.898 1.00 88.69 97 LEU A N 1
ATOM 699 C CA . LEU A 1 97 ? -2.396 -8.181 8.569 1.00 88.69 97 LEU A CA 1
ATOM 700 C C . LEU A 1 97 ? -3.121 -7.591 9.795 1.00 88.69 97 LEU A C 1
ATOM 702 O O . LEU A 1 97 ? -4.206 -7.031 9.673 1.00 88.69 97 LEU A O 1
ATOM 706 N N . GLY A 1 98 ? -2.540 -7.775 10.985 1.00 84.56 98 GLY A N 1
ATOM 707 C CA . GLY A 1 98 ? -3.061 -7.277 12.251 1.00 84.56 98 GLY A CA 1
ATOM 708 C C . GLY A 1 98 ? -2.777 -5.793 12.463 1.00 84.56 98 GLY A C 1
ATOM 709 O O . GLY A 1 98 ? -2.196 -5.113 11.618 1.00 84.56 98 GLY A O 1
ATOM 710 N N . ASP A 1 99 ? -3.171 -5.291 13.628 1.00 87.44 99 ASP A N 1
ATOM 711 C CA . ASP A 1 99 ? -3.122 -3.858 13.936 1.00 87.44 99 ASP A CA 1
ATOM 712 C C . ASP A 1 99 ? -1.862 -3.455 14.744 1.00 87.44 99 ASP A C 1
ATOM 714 O O . ASP A 1 99 ? -1.765 -2.348 15.278 1.00 87.44 99 ASP A O 1
ATOM 718 N N . VAL A 1 100 ? -0.857 -4.341 14.794 1.00 89.25 100 VAL A N 1
ATOM 719 C CA . VAL A 1 100 ? 0.454 -4.096 15.422 1.00 89.25 100 VAL A CA 1
ATOM 720 C C . VAL A 1 100 ? 1.232 -3.046 14.622 1.00 89.25 100 VAL A C 1
ATOM 722 O O . VAL A 1 100 ? 1.448 -3.191 13.416 1.00 89.25 100 VAL A O 1
ATOM 725 N N . GLY A 1 101 ? 1.667 -1.970 15.287 1.00 86.62 101 GLY A N 1
ATOM 726 C CA . GLY A 1 101 ? 2.264 -0.806 14.615 1.00 86.62 101 GLY A CA 1
ATOM 727 C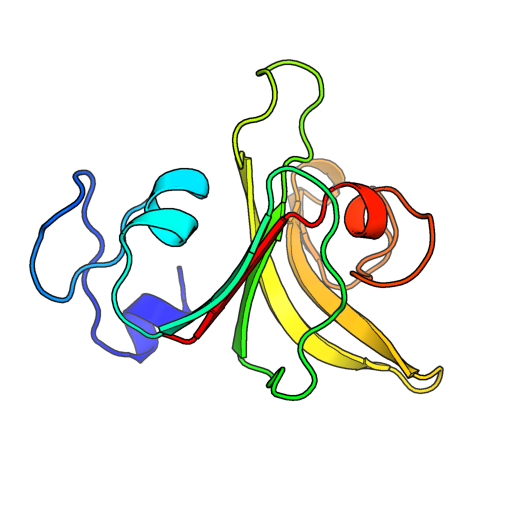 C . GLY A 1 101 ? 1.250 0.010 13.802 1.00 86.62 101 GLY A C 1
ATOM 728 O O . GLY A 1 101 ? 1.599 0.595 12.781 1.00 86.62 101 GLY A O 1
ATOM 729 N N . GLY A 1 102 ? -0.020 0.001 14.214 1.00 93.56 102 GLY A N 1
ATOM 730 C CA . GLY A 1 102 ? -1.114 0.736 13.584 1.00 93.56 102 GLY A CA 1
ATOM 731 C C . GLY A 1 102 ? -2.036 -0.169 12.774 1.00 93.56 102 GLY A C 1
ATOM 732 O O . GLY A 1 102 ? -1.600 -1.155 12.182 1.00 93.56 102 GLY A O 1
ATOM 733 N N . ALA A 1 103 ? -3.318 0.186 12.713 1.00 95.38 103 ALA A N 1
ATOM 734 C CA . ALA A 1 103 ? -4.310 -0.648 12.050 1.00 95.38 103 ALA A CA 1
ATOM 735 C C . ALA A 1 103 ? -3.986 -0.867 10.566 1.00 95.38 103 ALA A C 1
ATOM 737 O O . ALA A 1 103 ? -3.691 0.091 9.850 1.00 95.38 103 ALA A O 1
ATOM 738 N N . SER A 1 104 ? -4.061 -2.113 10.095 1.00 96.44 104 SER A N 1
ATOM 739 C CA . SER A 1 104 ? -3.814 -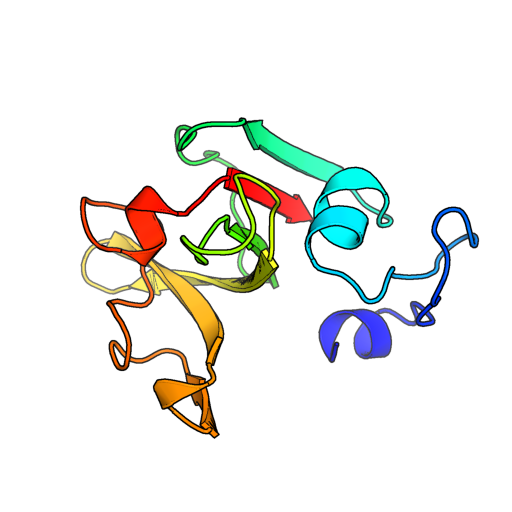2.467 8.689 1.00 96.44 104 SER A CA 1
ATOM 740 C C . SER A 1 104 ? -5.005 -2.080 7.805 1.00 96.44 104 SER A C 1
ATOM 742 O O . SER A 1 104 ? -5.645 -2.936 7.200 1.00 96.44 104 SER A O 1
ATOM 744 N N . VAL A 1 105 ? -5.355 -0.792 7.792 1.00 96.44 105 VAL A N 1
ATOM 745 C CA . VAL A 1 105 ? -6.450 -0.191 7.021 1.00 96.44 105 VAL A CA 1
ATOM 746 C C . VAL A 1 105 ? -5.950 1.017 6.236 1.00 96.44 105 VAL A C 1
ATOM 748 O O . VAL A 1 105 ? -5.160 1.806 6.749 1.00 96.44 105 VAL A O 1
ATOM 751 N N . ILE A 1 106 ? -6.444 1.183 5.010 1.00 95.69 106 ILE A N 1
ATOM 752 C CA . ILE A 1 106 ? -6.155 2.358 4.160 1.00 95.69 106 ILE A CA 1
ATOM 753 C C . ILE A 1 106 ? -7.290 3.400 4.173 1.00 95.69 106 ILE A C 1
ATOM 755 O O . ILE A 1 106 ? -7.188 4.462 3.567 1.00 95.69 106 ILE A O 1
ATOM 759 N N . THR A 1 107 ? -8.367 3.114 4.910 1.00 94.19 107 THR A N 1
ATOM 760 C CA . THR A 1 107 ? -9.493 4.012 5.221 1.00 94.19 107 THR A CA 1
ATOM 761 C C . THR A 1 107 ? -9.408 4.553 6.648 1.00 94.19 107 THR A C 1
ATOM 763 O O . THR A 1 107 ? -8.909 3.869 7.540 1.00 94.19 107 THR A O 1
ATOM 766 N N . GLY A 1 108 ? -10.028 5.706 6.908 1.00 93.62 108 GLY A N 1
ATOM 767 C CA . GLY A 1 108 ? -10.177 6.262 8.259 1.00 93.62 108 GLY A CA 1
ATOM 768 C C . GLY A 1 108 ? -9.081 7.264 8.606 1.00 93.62 108 GLY A C 1
ATOM 769 O O . GLY A 1 108 ? -8.562 7.937 7.724 1.00 93.62 108 GLY A O 1
ATOM 770 N N . THR A 1 109 ? -8.750 7.413 9.886 1.00 95.00 109 THR A N 1
ATOM 771 C CA . THR A 1 109 ? -7.820 8.449 10.388 1.00 95.00 109 THR A CA 1
ATOM 772 C C . THR A 1 109 ? -6.567 7.882 11.055 1.00 95.00 109 THR A C 1
ATOM 774 O O . THR A 1 109 ? -5.752 8.639 11.567 1.00 95.00 109 THR A O 1
ATOM 777 N N . GLY A 1 110 ? -6.404 6.557 11.059 1.00 94.88 110 GLY A N 1
ATOM 778 C CA . GLY A 1 110 ? -5.232 5.906 11.638 1.00 94.88 110 GLY A CA 1
ATOM 779 C C . GLY A 1 110 ? -3.964 6.110 10.807 1.00 94.88 110 GLY A C 1
ATOM 780 O O . GLY A 1 110 ? -4.032 6.453 9.629 1.00 94.88 110 GLY A O 1
ATOM 781 N N . TYR A 1 111 ? -2.821 5.810 11.423 1.00 95.00 111 TYR A N 1
ATOM 782 C CA . TYR A 1 111 ? -1.475 5.992 10.867 1.00 95.00 111 TYR A CA 1
ATOM 783 C C . TYR A 1 111 ? -1.327 5.550 9.397 1.00 95.00 111 TYR A C 1
ATOM 785 O O . TYR A 1 111 ? -0.962 6.353 8.540 1.00 95.00 111 TYR A O 1
ATOM 793 N N . TRP A 1 112 ? -1.703 4.309 9.069 1.00 96.25 112 TRP A N 1
ATOM 794 C CA . TRP A 1 112 ? -1.600 3.793 7.697 1.00 96.25 112 TRP A CA 1
ATOM 795 C C . TRP A 1 112 ? -2.589 4.437 6.728 1.00 96.25 112 TRP A C 1
ATOM 797 O O . TRP A 1 112 ? -2.254 4.675 5.570 1.00 96.25 112 TRP A O 1
ATOM 807 N N . ALA A 1 113 ? -3.787 4.779 7.201 1.00 96.06 113 ALA A N 1
ATOM 808 C CA . ALA A 1 113 ? -4.764 5.485 6.388 1.00 96.06 113 ALA A CA 1
ATOM 809 C C . ALA A 1 113 ? -4.259 6.887 6.031 1.00 96.06 113 ALA A C 1
ATOM 811 O O . ALA A 1 113 ? -4.413 7.315 4.895 1.00 96.06 113 ALA A O 1
ATOM 812 N N . THR A 1 114 ? -3.629 7.602 6.967 1.00 95.56 114 THR A N 1
ATOM 813 C CA . THR A 1 114 ? -3.044 8.930 6.716 1.00 95.56 114 THR A CA 1
ATOM 814 C C . THR A 1 114 ? -1.766 8.880 5.881 1.00 95.56 114 THR A C 1
ATOM 816 O O . THR A 1 114 ? -1.506 9.814 5.127 1.00 95.56 114 THR A O 1
ATOM 819 N N . ALA A 1 115 ? -1.000 7.792 5.967 1.00 96.75 115 ALA A N 1
ATOM 820 C CA . ALA A 1 115 ? 0.228 7.570 5.204 1.00 96.75 115 ALA A CA 1
ATOM 821 C C . ALA A 1 115 ? -0.017 7.115 3.753 1.00 96.75 115 ALA A C 1
ATOM 823 O O . ALA A 1 115 ? 0.901 7.129 2.944 1.00 96.75 115 ALA A O 1
ATOM 824 N N . PHE A 1 116 ? -1.237 6.708 3.394 1.00 97.88 116 PHE A N 1
ATOM 825 C CA . PHE A 1 116 ? -1.567 6.190 2.063 1.00 97.88 116 PHE A CA 1
ATOM 826 C C . PHE A 1 116 ? -1.338 7.2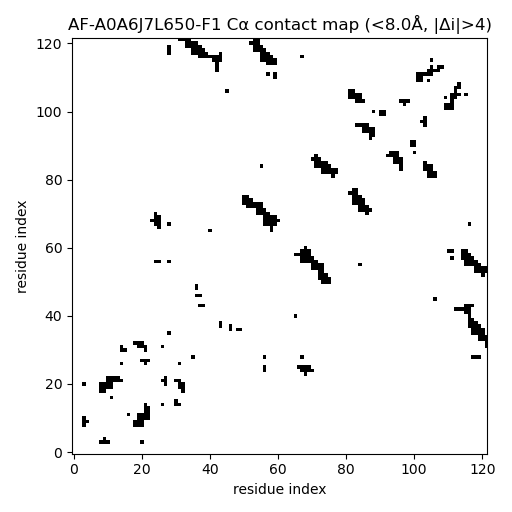30 0.951 1.00 97.88 116 PHE A C 1
ATOM 828 O O . PHE A 1 116 ? -1.740 8.387 1.092 1.00 97.88 116 PHE A O 1
ATOM 835 N N . ARG A 1 117 ? -0.694 6.826 -0.153 1.00 97.94 117 ARG A N 1
ATOM 836 C CA . ARG A 1 117 ? -0.335 7.719 -1.277 1.00 97.94 117 ARG A CA 1
ATOM 837 C C . ARG A 1 117 ? -0.719 7.190 -2.651 1.00 97.94 117 ARG A C 1
ATOM 839 O O . ARG A 1 117 ? -1.096 7.980 -3.515 1.00 97.94 117 ARG A O 1
ATOM 846 N N . ALA A 1 118 ? -0.606 5.885 -2.888 1.00 98.06 118 ALA A N 1
ATOM 847 C CA . ALA A 1 118 ? -0.807 5.347 -4.231 1.00 98.06 118 ALA A CA 1
ATOM 848 C C . ALA A 1 118 ? -1.263 3.887 -4.252 1.00 98.06 118 ALA A C 1
ATOM 850 O O . ALA A 1 118 ? -1.076 3.138 -3.290 1.00 98.06 118 ALA A O 1
ATOM 851 N N . VAL A 1 119 ? -1.819 3.494 -5.397 1.00 98.19 119 VAL A N 1
ATOM 852 C CA . VAL A 1 119 ? -2.201 2.120 -5.728 1.00 98.19 119 VAL A CA 1
ATOM 853 C C . VAL A 1 119 ? -1.725 1.777 -7.127 1.00 98.19 119 VAL A C 1
ATOM 855 O O . VAL A 1 119 ? -1.903 2.564 -8.063 1.00 98.19 119 VAL A O 1
ATOM 858 N N . ARG A 1 120 ? -1.190 0.567 -7.284 1.00 96.75 120 ARG A N 1
ATOM 859 C CA . ARG A 1 120 ? -0.760 0.031 -8.572 1.00 96.75 120 ARG A CA 1
ATOM 860 C C . ARG A 1 120 ? -1.150 -1.431 -8.716 1.00 96.75 120 ARG A C 1
ATOM 862 O O . ARG A 1 120 ? -0.890 -2.231 -7.821 1.00 96.75 120 ARG A O 1
ATOM 869 N N . ARG A 1 121 ? -1.721 -1.776 -9.863 1.00 95.50 121 ARG A N 1
ATOM 870 C CA . ARG A 1 121 ? -1.967 -3.159 -10.273 1.00 95.50 121 ARG A CA 1
ATOM 871 C C . ARG A 1 121 ? -0.818 -3.626 -11.152 1.00 95.50 121 ARG A C 1
ATOM 873 O O . ARG A 1 121 ? -0.454 -2.896 -12.073 1.00 95.50 121 ARG A O 1
ATOM 880 N N . LEU A 1 122 ? -0.251 -4.787 -10.834 1.00 92.38 122 LEU A N 1
ATOM 881 C CA . LEU A 1 122 ? 0.813 -5.433 -11.609 1.00 92.38 122 LEU A CA 1
ATOM 882 C C . LEU A 1 122 ? 0.238 -6.248 -12.766 1.00 92.38 122 LEU A C 1
ATOM 884 O O . LEU A 1 122 ? -0.822 -6.875 -12.550 1.00 92.38 122 LEU A O 1
#

Radius of gyration: 13.67 Å; Cα contacts (8 Å, |Δi|>4): 251; chains: 1; bounding box: 35×29×35 Å

Mean predicted aligned error: 3.55 Å

Solvent-accessible surface area (backbone atoms only — not comparable to full-atom values): 6945 Å² total; per-residue (Å²): 114,70,67,42,56,76,70,72,27,49,80,27,94,53,79,83,50,84,74,24,36,35,79,46,41,45,45,35,75,75,56,34,65,68,48,76,73,45,75,41,100,51,60,59,81,82,62,92,82,72,50,65,68,25,37,35,33,19,37,69,61,85,84,78,62,85,57,41,66,37,59,32,34,30,66,41,59,49,100,85,66,45,40,27,32,35,30,69,36,82,85,69,76,35,78,43,62,56,52,75,89,39,51,39,29,62,54,78,84,46,65,44,14,60,16,26,26,35,32,36,40,109

Organism: NCBI:txid449393

Nearest PDB structures (foldseek):
  1wfw-assembly1_A  TM=4.037E-01  e=1.640E+00  Mus musculus
  9coj-assembly1_A  TM=4.314E-01  e=2.608E+00  Homo sapiens
  7abi-assembly1_7  TM=4.242E-01  e=6.991E+00  Homo sapiens

InterPro domains:
  IPR000064 Endopeptidase, NLPC/P60 domain [PF00877] (45-78)
  IPR038765 Papain-like cysteine peptidase superfamily [SSF54001] (21-122)